Protein AF-A0A924X0A3-F1 (afdb_monomer_lite)

Secondary structure (DSSP, 8-state):
---PPPPPPPPPPPP--------------TTS----HHHHHHHHHHHHHHHHHHHHHHHHHHHHHTT-THHHHHHHHHHHHHHHHHHHHHHHHHHHHHHHHHHHHHHSTT-----HHHHHHHHHHHHHHHHHHHHHHHHHHH-HHHHHHHHHHH--

Sequence (156 aa):
MSLIPVPIPVPPVPASGPTTTVTAAVSFAPNLFNISYTARLLMIVVGVLDLLLGVLLLWAGIAMLRRQRVARVLHLRWAIAKLPVIALGVIAQHIYMNDLFSSMAATTPGSPALPGSISLISAIFGAVFSLAYPVFLLITLTRPSVRASIEGAISR

Structure (mmCIF, N/CA/C/O backbone):
data_AF-A0A924X0A3-F1
#
_entry.id   AF-A0A924X0A3-F1
#
loop_
_atom_site.group_PDB
_atom_site.id
_atom_site.type_symbol
_atom_site.label_atom_id
_atom_site.label_alt_id
_atom_site.label_comp_id
_atom_site.label_asym_id
_atom_site.label_entity_id
_atom_site.label_seq_id
_atom_site.pdbx_PDB_ins_code
_atom_site.Cartn_x
_atom_site.Cartn_y
_atom_site.Cartn_z
_atom_site.occupancy
_atom_site.B_iso_or_equiv
_atom_site.auth_seq_id
_atom_site.auth_comp_id
_atom_site.auth_asym_id
_atom_site.auth_atom_id
_atom_site.pdbx_PDB_model_num
ATOM 1 N N . MET A 1 1 ? -5.074 73.420 -31.086 1.00 51.00 1 MET A N 1
ATOM 2 C CA . MET A 1 1 ? -3.971 72.751 -31.809 1.00 51.00 1 MET A CA 1
ATOM 3 C C . MET A 1 1 ? -4.113 71.257 -31.580 1.00 51.00 1 MET A C 1
ATOM 5 O O . MET A 1 1 ? -3.856 70.803 -30.476 1.00 51.00 1 MET A O 1
ATOM 9 N N . SER A 1 2 ? -4.647 70.536 -32.567 1.00 59.56 2 SER A N 1
ATOM 10 C CA . SER A 1 2 ? -4.872 69.088 -32.490 1.00 59.56 2 SER A CA 1
ATOM 11 C C . SER A 1 2 ? -3.656 68.376 -33.081 1.00 59.56 2 SER A C 1
ATOM 13 O O . SER A 1 2 ? -3.306 68.639 -34.231 1.00 59.56 2 SER A O 1
ATOM 15 N N . LEU A 1 3 ? -2.971 67.550 -32.287 1.00 63.44 3 LEU A N 1
ATOM 16 C CA . LEU A 1 3 ? -1.828 66.757 -32.738 1.00 63.44 3 LEU A CA 1
ATOM 17 C C . LEU A 1 3 ? -2.356 65.552 -33.520 1.00 63.44 3 LEU A C 1
ATOM 19 O O . LEU A 1 3 ? -2.997 64.673 -32.950 1.00 63.44 3 LEU A O 1
ATOM 23 N N . ILE A 1 4 ? -2.106 65.533 -34.828 1.00 66.00 4 ILE A N 1
ATOM 24 C CA . ILE A 1 4 ? -2.408 64.389 -35.690 1.00 66.00 4 ILE A CA 1
ATOM 25 C C . ILE A 1 4 ? -1.375 63.295 -35.367 1.00 66.00 4 ILE A C 1
ATOM 27 O O . ILE A 1 4 ? -0.179 63.545 -35.540 1.00 66.00 4 ILE A O 1
ATOM 31 N N . PRO A 1 5 ? -1.776 62.113 -34.868 1.00 70.31 5 PRO A N 1
ATOM 32 C CA . PRO A 1 5 ? -0.834 61.044 -34.563 1.00 70.31 5 PRO A C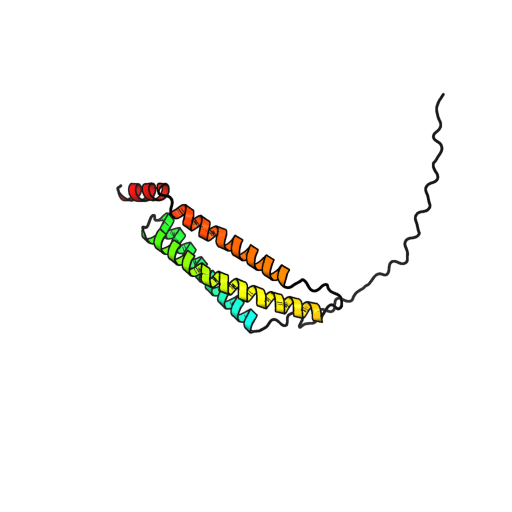A 1
ATOM 33 C C . PRO A 1 5 ? -0.207 60.508 -35.856 1.00 70.31 5 PRO A C 1
ATOM 35 O O . PRO A 1 5 ? -0.905 60.102 -36.785 1.00 70.31 5 PRO A O 1
ATOM 38 N N . VAL A 1 6 ? 1.125 60.526 -35.912 1.00 77.94 6 VAL A N 1
ATOM 39 C CA . VAL A 1 6 ? 1.912 59.976 -37.020 1.00 77.94 6 VAL A CA 1
ATOM 40 C C . VAL A 1 6 ? 1.859 58.441 -36.946 1.00 77.94 6 VAL A C 1
ATOM 42 O O . VAL A 1 6 ? 2.164 57.890 -35.885 1.00 77.94 6 VAL A O 1
ATOM 45 N N . PRO A 1 7 ? 1.486 57.729 -38.025 1.00 74.12 7 PRO A N 1
ATOM 46 C CA . PRO A 1 7 ? 1.477 56.269 -38.043 1.00 74.12 7 PRO A CA 1
ATOM 47 C C . PRO A 1 7 ? 2.898 55.729 -37.869 1.00 74.12 7 PRO A C 1
ATOM 49 O O . PRO A 1 7 ? 3.790 56.046 -38.656 1.00 74.12 7 PRO A O 1
ATOM 52 N N . ILE A 1 8 ? 3.116 54.915 -36.838 1.00 79.75 8 ILE A N 1
ATOM 53 C CA . ILE A 1 8 ? 4.406 54.262 -36.602 1.00 79.75 8 ILE A CA 1
ATOM 54 C C . ILE A 1 8 ? 4.504 53.064 -37.563 1.00 79.75 8 ILE A C 1
ATOM 56 O O . ILE A 1 8 ? 3.580 52.245 -37.586 1.00 79.75 8 ILE A O 1
ATOM 60 N N . PRO A 1 9 ? 5.578 52.931 -38.361 1.00 76.06 9 PRO A N 1
ATOM 61 C CA . PRO A 1 9 ? 5.758 51.783 -39.240 1.00 76.06 9 PRO A CA 1
ATOM 62 C C . PRO A 1 9 ? 5.888 50.502 -38.410 1.00 76.06 9 PRO A C 1
ATOM 64 O O . PRO A 1 9 ? 6.808 50.352 -37.607 1.00 76.06 9 PRO A O 1
ATOM 67 N N . VAL A 1 10 ? 4.942 49.580 -38.595 1.00 84.06 10 VAL A N 1
ATOM 68 C CA . VAL A 1 10 ? 4.975 48.258 -37.964 1.00 84.06 10 VAL A CA 1
ATOM 69 C C . VAL A 1 10 ? 6.023 47.414 -38.700 1.00 84.06 10 VAL A C 1
ATOM 71 O O . VAL A 1 10 ? 5.948 47.316 -39.929 1.00 84.06 10 VAL A O 1
ATOM 74 N N . PRO A 1 11 ? 7.012 46.824 -38.005 1.00 83.06 11 PRO A N 1
ATOM 75 C CA . PRO A 1 11 ? 8.013 45.987 -38.652 1.00 83.06 11 PRO A CA 1
ATOM 76 C C . PRO A 1 11 ? 7.352 44.759 -39.305 1.00 83.06 11 PRO A C 1
ATOM 78 O O . PRO A 1 11 ? 6.383 44.220 -38.761 1.00 83.06 11 PRO A O 1
ATOM 81 N N . PRO A 1 12 ? 7.857 44.302 -40.464 1.00 79.44 12 PRO A N 1
ATOM 82 C CA . PRO A 1 12 ? 7.320 43.133 -41.146 1.00 79.44 12 PRO A CA 1
ATOM 83 C C . PRO A 1 12 ? 7.434 41.899 -40.245 1.00 79.44 12 PRO A C 1
ATOM 85 O O . PRO A 1 12 ? 8.511 41.581 -39.739 1.00 79.44 12 PRO A O 1
ATOM 88 N N . VAL A 1 13 ? 6.311 41.205 -40.042 1.00 82.31 13 VAL A N 1
ATOM 89 C CA . VAL A 1 13 ? 6.272 39.928 -39.319 1.00 82.31 13 VAL A CA 1
ATOM 90 C C . VAL A 1 13 ? 7.140 38.927 -40.094 1.00 82.31 13 VAL A C 1
ATOM 92 O O . VAL A 1 13 ? 6.908 38.752 -41.294 1.00 82.31 13 VAL A O 1
ATOM 95 N N . PRO A 1 14 ? 8.150 38.295 -39.468 1.00 77.50 14 PRO A N 1
ATOM 96 C CA . PRO A 1 14 ? 8.999 37.328 -40.150 1.00 77.50 14 PRO A CA 1
ATOM 97 C C . PRO A 1 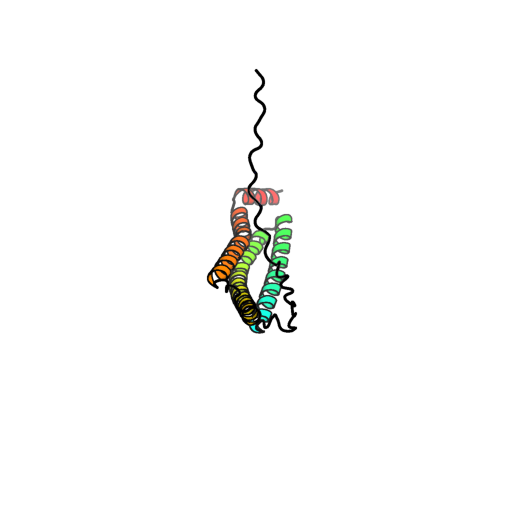14 ? 8.131 36.194 -40.696 1.00 77.50 14 PRO A C 1
ATOM 99 O O . PRO A 1 14 ? 7.313 35.629 -39.969 1.00 77.50 14 PRO A O 1
ATOM 102 N N . ALA A 1 15 ? 8.292 35.895 -41.987 1.00 73.38 15 ALA A N 1
ATOM 103 C CA . ALA A 1 15 ? 7.568 34.828 -42.659 1.00 73.38 15 ALA A CA 1
ATOM 104 C C . ALA A 1 15 ? 7.732 33.526 -41.864 1.00 73.38 15 ALA A C 1
ATOM 106 O O . ALA A 1 15 ? 8.851 33.050 -41.656 1.00 73.38 15 ALA A O 1
ATOM 107 N N . SER A 1 16 ? 6.615 32.978 -41.389 1.00 74.00 16 SER A N 1
ATOM 108 C CA . SER A 1 16 ? 6.557 31.673 -40.744 1.00 74.00 16 SER A CA 1
ATOM 109 C C . SER A 1 16 ? 7.179 30.650 -41.693 1.00 74.00 16 SER A C 1
ATOM 111 O O . SER A 1 16 ? 6.670 30.418 -42.790 1.00 74.00 16 SER A O 1
ATOM 113 N N . GLY A 1 17 ? 8.322 30.087 -41.293 1.00 77.44 17 GLY A N 1
ATOM 114 C CA . GLY A 1 17 ? 9.022 29.060 -42.059 1.00 77.44 17 GLY A CA 1
ATOM 115 C C . GLY A 1 17 ? 8.130 27.844 -42.344 1.00 77.44 17 GLY A C 1
ATOM 116 O O . GLY A 1 17 ? 7.060 27.704 -41.741 1.00 77.44 17 GLY A O 1
ATOM 117 N N . PRO A 1 18 ? 8.550 26.956 -43.263 1.00 69.50 18 PRO A N 1
ATOM 118 C CA . PRO A 1 18 ? 7.769 25.786 -43.641 1.00 69.50 18 PRO A CA 1
ATOM 119 C C . PRO A 1 18 ? 7.378 25.009 -42.386 1.00 69.50 18 PRO A C 1
ATOM 121 O O . PRO A 1 18 ? 8.229 24.528 -41.639 1.00 69.50 18 PRO A O 1
ATOM 124 N N . THR A 1 19 ? 6.072 24.927 -42.138 1.00 70.31 19 THR A N 1
ATOM 125 C CA . THR A 1 19 ? 5.527 24.125 -41.048 1.00 70.31 19 THR A CA 1
ATOM 126 C C . THR A 1 19 ? 5.749 22.672 -41.434 1.00 70.31 19 THR A C 1
ATOM 128 O O . THR A 1 19 ? 4.960 22.092 -42.173 1.00 70.31 19 THR A O 1
ATOM 131 N N . THR A 1 20 ? 6.862 22.084 -40.997 1.00 68.88 20 THR A N 1
ATOM 132 C CA . THR A 1 20 ? 7.071 20.641 -41.083 1.00 68.88 20 THR A CA 1
ATOM 133 C C . THR A 1 20 ? 6.030 19.980 -40.200 1.00 68.88 20 THR A C 1
ATOM 135 O O . THR A 1 20 ? 6.201 19.865 -38.987 1.00 68.88 20 THR A O 1
ATOM 138 N N . THR A 1 21 ? 4.916 19.582 -40.807 1.00 68.06 21 THR A N 1
ATOM 139 C CA . THR A 1 21 ? 3.949 18.683 -40.196 1.00 68.06 21 THR A CA 1
ATOM 140 C C . THR A 1 21 ? 4.662 17.351 -40.007 1.00 68.06 21 THR A C 1
ATOM 142 O O . THR A 1 21 ? 4.760 16.538 -40.923 1.00 68.06 21 THR A O 1
ATOM 145 N N . VAL A 1 22 ? 5.257 17.158 -38.830 1.00 65.31 22 VAL A N 1
ATOM 146 C CA . VAL A 1 22 ? 5.821 15.870 -38.438 1.00 65.31 22 VAL A CA 1
ATOM 147 C C . VAL A 1 22 ? 4.636 14.948 -38.180 1.00 65.31 22 VAL A C 1
ATOM 149 O O . VAL A 1 22 ? 4.137 14.843 -37.063 1.00 65.31 22 VAL A O 1
ATOM 152 N N . THR A 1 23 ? 4.150 14.297 -39.234 1.00 64.50 23 THR A N 1
ATOM 153 C CA . THR A 1 23 ? 3.219 13.174 -39.121 1.00 64.50 23 THR A CA 1
ATOM 154 C C . THR A 1 23 ? 4.025 11.974 -38.634 1.00 64.50 23 THR A C 1
ATOM 156 O O . THR A 1 23 ? 4.365 11.074 -39.398 1.00 64.50 23 THR A O 1
ATOM 159 N N . ALA A 1 24 ? 4.425 11.997 -37.362 1.00 64.19 24 ALA A N 1
ATOM 160 C CA . ALA A 1 24 ? 5.016 10.835 -36.722 1.00 64.19 24 ALA A CA 1
ATOM 161 C C . ALA A 1 24 ? 3.936 9.751 -36.679 1.00 64.19 24 ALA A C 1
ATOM 163 O O . ALA A 1 24 ? 2.940 9.881 -35.968 1.00 64.19 24 ALA A O 1
ATOM 164 N N . ALA A 1 25 ? 4.104 8.701 -37.481 1.00 59.31 25 ALA A N 1
ATOM 165 C CA . ALA A 1 25 ? 3.256 7.526 -37.400 1.00 59.31 25 ALA A CA 1
ATOM 166 C C . ALA A 1 25 ? 3.425 6.920 -36.000 1.00 59.31 25 ALA A C 1
ATOM 168 O O . ALA A 1 25 ? 4.470 6.352 -35.680 1.00 59.31 25 ALA A O 1
ATOM 169 N N . VAL A 1 26 ? 2.408 7.070 -35.148 1.00 59.53 26 VAL A N 1
ATOM 170 C CA . VAL A 1 26 ? 2.363 6.426 -33.832 1.00 59.53 26 VAL A CA 1
ATOM 171 C C . VAL A 1 26 ? 2.106 4.940 -34.068 1.00 59.53 26 VAL A C 1
ATOM 173 O O . VAL A 1 26 ? 0.970 4.475 -34.104 1.00 59.53 26 VAL A O 1
ATOM 176 N N . SER A 1 27 ? 3.178 4.193 -34.317 1.00 63.00 27 SER A N 1
ATOM 177 C CA . SER A 1 27 ? 3.131 2.738 -34.396 1.00 63.00 27 SER A CA 1
ATOM 178 C C . SER A 1 27 ? 2.935 2.183 -32.986 1.00 63.00 27 SER A C 1
ATOM 180 O O . SER A 1 27 ? 3.875 2.139 -32.192 1.00 63.00 27 SER A O 1
ATOM 182 N N . PHE A 1 28 ? 1.718 1.740 -32.671 1.00 58.12 28 PHE A N 1
ATOM 183 C CA . PHE A 1 28 ? 1.441 0.972 -31.460 1.00 58.12 28 PHE A CA 1
ATOM 184 C C . PHE A 1 28 ? 2.072 -0.414 -31.597 1.00 58.12 28 PHE A C 1
ATOM 186 O O . PHE A 1 28 ? 1.467 -1.339 -32.136 1.00 58.12 28 PHE A O 1
ATOM 193 N N . ALA A 1 29 ? 3.314 -0.565 -31.135 1.00 60.56 29 ALA A N 1
ATOM 194 C CA . ALA A 1 29 ? 3.918 -1.883 -31.037 1.00 60.56 29 ALA A CA 1
ATOM 195 C C . ALA A 1 29 ? 3.099 -2.724 -30.032 1.00 60.56 29 ALA A C 1
ATOM 197 O O . ALA A 1 29 ? 2.910 -2.295 -28.891 1.00 60.56 29 ALA A O 1
ATOM 198 N N . PRO A 1 30 ? 2.621 -3.926 -30.399 1.00 64.00 30 PRO A N 1
ATOM 199 C CA . PRO A 1 30 ? 1.749 -4.733 -29.538 1.00 64.00 30 PRO A CA 1
ATOM 200 C C . PRO A 1 30 ? 2.419 -5.202 -28.229 1.00 64.00 30 PRO A C 1
ATOM 202 O O . PRO A 1 30 ? 1.732 -5.675 -27.330 1.00 64.00 30 PRO A O 1
ATOM 205 N N . ASN A 1 31 ? 3.739 -5.011 -28.084 1.00 64.44 31 ASN A N 1
ATOM 206 C CA . ASN A 1 31 ? 4.542 -5.404 -26.920 1.00 64.44 31 ASN A CA 1
ATOM 207 C C . ASN A 1 31 ? 5.113 -4.208 -26.127 1.00 64.44 31 ASN A C 1
ATOM 209 O O . ASN A 1 31 ? 6.175 -4.328 -25.520 1.00 64.44 31 ASN A O 1
ATOM 213 N N . LEU A 1 32 ? 4.433 -3.053 -26.114 1.00 61.00 32 LEU A N 1
ATOM 214 C CA . LEU A 1 32 ? 4.889 -1.836 -25.408 1.00 61.00 32 LEU A CA 1
ATOM 215 C C . LEU A 1 32 ? 5.129 -2.021 -23.893 1.00 61.00 32 LEU A C 1
ATOM 217 O O . LEU A 1 32 ? 5.832 -1.222 -23.274 1.00 61.00 32 LEU A O 1
ATOM 221 N N . PHE A 1 33 ? 4.597 -3.091 -23.297 1.00 67.25 33 PHE A N 1
ATOM 222 C CA . PHE A 1 33 ? 4.688 -3.360 -21.863 1.00 67.25 33 PHE A CA 1
ATOM 223 C C . PHE A 1 33 ? 5.274 -4.744 -21.587 1.00 67.25 33 PHE A C 1
ATOM 225 O O . PHE A 1 33 ? 4.582 -5.664 -21.132 1.00 67.25 33 PHE A O 1
ATOM 232 N N . ASN A 1 34 ? 6.578 -4.887 -21.829 1.00 79.44 34 ASN A N 1
ATOM 233 C CA . ASN A 1 34 ? 7.340 -6.016 -21.303 1.00 79.44 34 ASN A CA 1
ATOM 234 C C . ASN A 1 34 ? 7.581 -5.823 -19.796 1.00 79.44 34 ASN A C 1
ATOM 236 O O . ASN A 1 34 ? 8.674 -5.495 -19.350 1.00 79.44 34 ASN A O 1
ATOM 240 N N . ILE A 1 35 ? 6.504 -5.954 -19.026 1.00 85.31 35 ILE A N 1
ATOM 241 C CA . ILE A 1 35 ? 6.533 -5.918 -17.565 1.00 85.31 35 ILE A CA 1
ATOM 242 C C . ILE A 1 35 ? 6.914 -7.312 -17.082 1.00 85.31 35 ILE A C 1
ATOM 244 O O . ILE A 1 35 ? 6.250 -8.288 -17.453 1.00 85.31 35 ILE A O 1
ATOM 248 N N . SER A 1 36 ? 7.920 -7.394 -16.215 1.00 90.69 36 SER A N 1
ATOM 249 C CA . SER A 1 36 ? 8.361 -8.640 -15.603 1.00 90.69 36 SER A CA 1
ATOM 250 C C . SER A 1 36 ? 7.192 -9.392 -14.962 1.00 90.69 36 SER A C 1
ATOM 252 O O . SER A 1 36 ? 6.358 -8.814 -14.254 1.00 90.69 36 SER A O 1
ATOM 254 N N . TYR A 1 37 ? 7.148 -10.713 -15.155 1.00 92.62 37 TYR A N 1
ATOM 255 C CA . TYR A 1 37 ? 6.190 -11.584 -14.466 1.00 92.62 37 TYR A CA 1
ATOM 256 C C . TYR A 1 37 ? 6.253 -11.400 -12.945 1.00 92.62 37 TYR A C 1
ATOM 258 O O . TYR A 1 37 ? 5.220 -11.416 -12.276 1.00 92.62 37 TYR A O 1
ATOM 266 N N . THR A 1 38 ? 7.448 -11.146 -12.409 1.00 91.56 38 THR A N 1
ATOM 267 C CA . THR A 1 38 ? 7.671 -10.898 -10.984 1.00 91.56 38 THR A CA 1
ATOM 268 C C . THR A 1 38 ? 6.949 -9.636 -10.515 1.00 91.56 38 THR A C 1
ATOM 270 O O . THR A 1 38 ? 6.273 -9.677 -9.489 1.00 91.56 38 THR A O 1
ATOM 273 N N . ALA A 1 39 ? 7.026 -8.537 -11.275 1.00 91.50 39 ALA A N 1
ATOM 274 C CA . ALA A 1 39 ? 6.346 -7.284 -10.940 1.00 91.50 39 ALA A CA 1
ATOM 275 C C . ALA A 1 39 ? 4.820 -7.455 -10.948 1.00 91.50 39 ALA A C 1
ATOM 277 O O . ALA A 1 39 ? 4.137 -7.000 -10.031 1.00 91.50 39 ALA A O 1
ATOM 278 N N . ARG A 1 40 ? 4.288 -8.178 -11.944 1.00 93.00 40 ARG A N 1
ATOM 279 C CA . ARG A 1 40 ? 2.850 -8.481 -12.039 1.00 93.00 40 ARG A CA 1
ATOM 280 C C . ARG A 1 40 ? 2.362 -9.294 -10.842 1.00 93.00 40 ARG A C 1
ATOM 282 O O . ARG A 1 40 ? 1.355 -8.937 -10.237 1.00 93.00 40 ARG A O 1
ATOM 289 N N . LEU A 1 41 ? 3.082 -10.357 -10.480 1.00 95.94 41 LEU A N 1
ATOM 290 C CA . LEU A 1 41 ? 2.726 -11.188 -9.330 1.00 95.94 41 LEU A CA 1
ATOM 291 C C . LEU A 1 41 ? 2.797 -10.399 -8.021 1.00 95.94 41 LEU A C 1
ATOM 293 O O . LEU A 1 41 ? 1.863 -10.481 -7.226 1.00 95.94 41 LEU A O 1
ATOM 297 N N . LEU A 1 42 ? 3.846 -9.594 -7.819 1.00 94.56 42 LEU A N 1
ATOM 298 C CA . LEU A 1 42 ? 3.958 -8.745 -6.631 1.00 94.56 42 LEU A CA 1
ATOM 299 C C . LEU A 1 42 ? 2.778 -7.774 -6.526 1.00 94.56 42 LEU A C 1
ATOM 301 O O . LEU A 1 42 ? 2.168 -7.685 -5.466 1.00 94.56 42 LEU A O 1
ATOM 305 N N . MET A 1 43 ? 2.4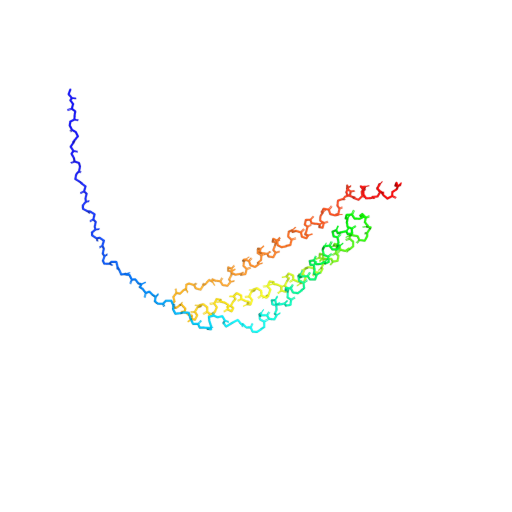12 -7.100 -7.619 1.00 93.94 43 MET A N 1
ATOM 306 C CA . MET A 1 43 ? 1.268 -6.181 -7.645 1.00 93.94 43 MET A CA 1
ATOM 307 C C . MET A 1 43 ? -0.054 -6.874 -7.303 1.00 93.94 43 MET A C 1
ATOM 309 O O . MET A 1 43 ? -0.844 -6.336 -6.530 1.00 93.94 43 MET A O 1
ATOM 313 N N . ILE A 1 44 ? -0.288 -8.081 -7.830 1.00 96.19 44 ILE A N 1
ATOM 314 C CA . ILE A 1 44 ? -1.489 -8.867 -7.512 1.00 96.19 44 ILE A CA 1
ATOM 315 C C . ILE A 1 44 ? -1.506 -9.238 -6.027 1.00 96.19 44 ILE A C 1
ATOM 317 O O . ILE A 1 44 ? -2.525 -9.056 -5.363 1.00 96.19 44 ILE A O 1
ATOM 321 N N . VAL A 1 45 ? -0.382 -9.716 -5.486 1.00 97.19 45 VAL A N 1
ATOM 322 C CA . VAL A 1 45 ? -0.269 -10.080 -4.066 1.00 97.19 45 VAL A CA 1
ATOM 323 C C . VAL A 1 45 ? -0.514 -8.865 -3.170 1.00 97.19 45 VAL A C 1
ATOM 325 O O . VAL A 1 45 ? -1.297 -8.963 -2.227 1.00 97.19 45 VAL A O 1
ATOM 328 N N . VAL A 1 46 ? 0.085 -7.710 -3.484 1.00 95.81 46 VAL A N 1
ATOM 329 C CA . VAL A 1 46 ? -0.166 -6.446 -2.769 1.00 95.81 46 VAL A CA 1
ATOM 330 C C . VAL A 1 46 ? -1.642 -6.076 -2.839 1.00 95.81 46 VAL A C 1
ATOM 332 O O . VAL A 1 46 ? -2.230 -5.774 -1.807 1.00 95.81 46 VAL A O 1
ATOM 335 N N . GLY A 1 47 ? -2.259 -6.150 -4.021 1.00 95.75 47 GLY A N 1
ATOM 336 C CA . GLY A 1 47 ? -3.672 -5.825 -4.210 1.00 95.75 47 GLY A CA 1
ATOM 337 C C . GLY A 1 47 ? -4.608 -6.724 -3.398 1.00 95.75 47 GLY A C 1
ATOM 338 O O . GLY A 1 47 ? -5.542 -6.232 -2.769 1.00 95.75 47 GLY A O 1
ATOM 339 N N . VAL A 1 48 ? -4.336 -8.032 -3.348 1.00 97.75 48 VAL A N 1
ATOM 340 C CA . VAL A 1 48 ? -5.109 -8.982 -2.531 1.00 97.75 48 VAL A CA 1
ATOM 341 C C . VAL A 1 48 ? -4.920 -8.704 -1.041 1.00 97.75 48 VAL A C 1
ATOM 343 O O . VAL A 1 48 ? -5.900 -8.687 -0.297 1.00 97.75 48 VAL A O 1
ATOM 346 N N . LEU A 1 49 ? -3.688 -8.448 -0.592 1.00 96.62 49 LEU A N 1
ATOM 347 C CA . LEU A 1 49 ? -3.417 -8.082 0.800 1.00 96.62 49 LEU A CA 1
ATOM 348 C C . LEU A 1 49 ? -4.130 -6.781 1.176 1.00 96.62 49 LEU A C 1
ATOM 350 O O . LEU A 1 49 ? -4.785 -6.726 2.214 1.00 96.62 49 LEU A O 1
ATOM 354 N N . ASP A 1 50 ? -4.077 -5.763 0.321 1.00 94.25 50 ASP A N 1
ATOM 355 C CA . ASP A 1 50 ? -4.767 -4.494 0.542 1.00 94.25 50 ASP A CA 1
ATOM 356 C C . ASP A 1 50 ? -6.285 -4.651 0.581 1.00 94.25 50 ASP A C 1
ATOM 358 O O . ASP A 1 50 ? -6.937 -4.028 1.421 1.00 94.25 50 ASP A O 1
ATOM 362 N N . LEU A 1 51 ? -6.848 -5.531 -0.248 1.00 95.81 51 LEU A N 1
ATOM 363 C CA . LEU A 1 51 ? -8.265 -5.870 -0.203 1.00 95.81 51 LEU A CA 1
ATOM 364 C C . LEU A 1 51 ? -8.639 -6.534 1.130 1.00 95.81 51 LEU A C 1
ATOM 366 O O . LEU A 1 51 ? -9.595 -6.112 1.781 1.00 95.81 51 LEU A O 1
ATOM 370 N N . LEU A 1 52 ? -7.866 -7.529 1.575 1.00 96.50 52 LEU A N 1
ATOM 371 C CA . LEU A 1 52 ? -8.078 -8.202 2.863 1.00 96.50 52 LEU A CA 1
ATOM 372 C C . LEU A 1 52 ? -7.966 -7.221 4.038 1.00 96.50 52 LEU A C 1
ATOM 374 O O . LEU A 1 52 ? -8.791 -7.242 4.955 1.00 96.50 52 LEU A O 1
ATOM 378 N N . LEU A 1 53 ? -6.982 -6.319 3.998 1.00 92.50 53 LEU A N 1
ATOM 379 C CA . LEU A 1 53 ? -6.832 -5.260 4.992 1.00 92.50 53 LEU A CA 1
ATOM 380 C C . LEU A 1 53 ? -7.993 -4.262 4.936 1.00 92.50 53 LEU A C 1
ATOM 382 O O . LEU A 1 53 ? -8.420 -3.785 5.986 1.00 92.50 53 LEU A O 1
ATOM 386 N N . GLY A 1 54 ? -8.524 -3.955 3.753 1.00 89.94 54 GLY A N 1
ATOM 387 C CA . GLY A 1 54 ? -9.712 -3.119 3.583 1.00 89.94 54 GLY A CA 1
ATOM 388 C C . GLY A 1 54 ? -10.950 -3.734 4.237 1.00 89.94 54 GLY A C 1
ATOM 389 O O . GLY A 1 54 ? -11.659 -3.052 4.978 1.00 89.94 54 GLY A O 1
ATOM 390 N N . VAL A 1 55 ? -11.164 -5.041 4.057 1.00 95.00 55 VAL A N 1
ATOM 391 C CA . VAL A 1 55 ? -12.243 -5.784 4.732 1.00 95.00 55 VAL A CA 1
ATOM 392 C C . VAL A 1 55 ? -12.065 -5.743 6.251 1.00 95.00 55 VAL A C 1
ATOM 394 O O . VAL A 1 55 ? -13.021 -5.484 6.984 1.00 95.00 55 VAL A O 1
ATOM 397 N N . LEU A 1 56 ? -10.837 -5.941 6.739 1.00 91.56 56 LEU A N 1
ATOM 398 C CA . LEU A 1 56 ? -10.545 -5.894 8.171 1.00 91.56 56 LEU A CA 1
ATOM 399 C C . LEU A 1 56 ? -10.790 -4.496 8.761 1.00 91.56 56 LEU A C 1
ATOM 401 O O . LEU A 1 56 ? -11.343 -4.389 9.857 1.00 91.56 56 LEU A O 1
ATOM 405 N N . LEU A 1 57 ? -10.443 -3.433 8.030 1.00 90.00 57 LEU A N 1
ATOM 406 C CA . LEU A 1 57 ? -10.728 -2.050 8.422 1.00 90.00 57 LEU A CA 1
ATOM 407 C C . LEU A 1 57 ? -12.234 -1.778 8.479 1.00 90.00 57 LEU A C 1
ATOM 409 O O . LEU A 1 57 ? -12.711 -1.167 9.434 1.00 90.00 57 LEU A O 1
ATOM 413 N N . LEU A 1 58 ? -12.995 -2.269 7.499 1.00 90.81 58 LEU A N 1
ATOM 414 C CA . LEU A 1 58 ? -14.451 -2.140 7.480 1.00 90.81 58 LEU A CA 1
ATOM 415 C C . LEU A 1 58 ? -15.076 -2.820 8.705 1.00 90.81 58 LEU A C 1
ATOM 417 O O . LEU A 1 58 ? -15.930 -2.246 9.383 1.00 90.81 58 LEU A O 1
ATOM 421 N N . TRP A 1 59 ? -14.592 -4.015 9.047 1.00 93.56 59 TRP A N 1
ATOM 422 C CA . TRP A 1 59 ? -15.052 -4.746 10.225 1.00 93.56 59 TRP A CA 1
ATOM 423 C C . TRP A 1 59 ? -14.686 -4.033 11.530 1.00 93.56 59 TRP A C 1
ATOM 425 O O . TRP A 1 59 ? -15.504 -3.947 12.450 1.00 93.56 59 TRP A O 1
ATOM 435 N N . ALA A 1 60 ? -13.491 -3.445 11.588 1.00 88.69 60 ALA A N 1
ATOM 436 C CA . ALA A 1 60 ? -13.054 -2.621 12.705 1.00 88.69 60 ALA A CA 1
ATOM 437 C C . ALA A 1 60 ? -13.922 -1.355 12.857 1.00 88.69 60 ALA A C 1
ATOM 439 O O . ALA A 1 60 ? -14.301 -1.007 13.978 1.00 88.69 60 ALA A O 1
ATOM 440 N N . GLY A 1 61 ? -14.301 -0.712 11.748 1.00 85.94 61 GLY A N 1
ATOM 441 C CA . GLY A 1 61 ? -15.223 0.426 11.721 1.00 85.94 61 GLY A CA 1
ATOM 442 C C . GLY A 1 61 ? -16.614 0.068 12.250 1.00 85.94 61 GLY A C 1
ATOM 443 O O . GLY A 1 61 ? -17.151 0.765 13.111 1.00 85.94 61 GLY A O 1
ATOM 444 N N . ILE A 1 62 ? -17.167 -1.075 11.831 1.00 91.12 62 ILE A N 1
ATOM 445 C CA . ILE A 1 62 ? -18.450 -1.581 12.348 1.00 91.12 62 ILE A CA 1
ATOM 446 C C . ILE A 1 62 ? -18.353 -1.873 13.853 1.00 91.12 62 ILE A C 1
ATOM 448 O O . ILE A 1 62 ? -19.225 -1.465 14.622 1.00 91.12 62 ILE A O 1
ATOM 452 N N . ALA A 1 63 ? -17.290 -2.544 14.305 1.00 90.12 63 ALA A N 1
ATOM 453 C CA . ALA A 1 63 ? -17.079 -2.824 15.726 1.00 90.12 63 ALA A CA 1
ATOM 454 C C . ALA A 1 63 ? -16.973 -1.533 16.559 1.00 90.12 63 ALA A C 1
ATOM 456 O O . ALA A 1 63 ? -17.449 -1.487 17.698 1.00 90.12 63 ALA A O 1
ATOM 457 N N . MET A 1 64 ? -16.389 -0.478 15.981 1.00 85.56 64 MET A N 1
ATOM 458 C CA . MET A 1 64 ? -16.280 0.837 16.607 1.00 85.56 64 MET A CA 1
ATOM 459 C C . MET A 1 64 ? -17.642 1.526 16.745 1.00 85.56 64 MET A C 1
ATOM 461 O O . MET A 1 64 ? -17.950 2.027 17.826 1.00 85.56 64 MET A O 1
ATOM 465 N N . LEU A 1 65 ? -18.497 1.474 15.716 1.00 87.50 65 LEU A N 1
ATOM 466 C CA . LEU A 1 65 ? -19.880 1.971 15.796 1.00 87.50 65 LEU A CA 1
ATOM 467 C C . LEU A 1 65 ? -20.701 1.214 16.847 1.00 87.50 65 LEU A C 1
ATOM 469 O O . LEU A 1 65 ? -21.495 1.813 17.569 1.00 87.50 65 LEU A O 1
ATOM 473 N N . ARG A 1 66 ? -20.452 -0.091 17.001 1.00 90.56 66 ARG A N 1
ATOM 474 C CA . ARG A 1 66 ? -21.070 -0.932 18.041 1.00 90.56 66 ARG A CA 1
ATOM 475 C C . ARG A 1 66 ? -20.453 -0.743 19.434 1.00 90.56 66 ARG A C 1
ATOM 477 O O . ARG A 1 66 ? -20.817 -1.478 20.348 1.00 90.56 66 ARG A O 1
ATOM 484 N N . ARG A 1 67 ? -19.519 0.205 19.605 1.00 84.69 67 ARG A N 1
ATOM 485 C CA . ARG A 1 67 ? -18.823 0.522 20.870 1.00 84.69 67 ARG A CA 1
ATOM 486 C C . ARG A 1 67 ? -18.181 -0.697 21.546 1.00 84.69 67 ARG A C 1
ATOM 488 O O . ARG A 1 67 ? -18.067 -0.761 22.768 1.00 84.69 67 ARG A O 1
ATOM 495 N N . GLN A 1 68 ? -17.738 -1.679 20.762 1.00 88.38 68 GLN A N 1
ATOM 496 C CA . GLN A 1 68 ? -17.128 -2.889 21.307 1.00 88.38 68 GLN A CA 1
ATOM 497 C C . GLN A 1 68 ? -15.679 -2.623 21.728 1.00 88.38 68 GLN A C 1
ATOM 499 O O . GLN A 1 68 ? -14.905 -2.024 20.982 1.00 88.38 68 GLN A O 1
ATOM 504 N N . ARG A 1 69 ? -15.260 -3.156 22.886 1.00 82.69 69 ARG A N 1
ATOM 505 C CA . ARG A 1 69 ? -13.861 -3.063 23.363 1.00 82.69 69 ARG A CA 1
ATOM 506 C C . ARG A 1 69 ? -12.855 -3.647 22.365 1.00 82.69 69 ARG A C 1
ATOM 508 O O . ARG A 1 69 ? -11.710 -3.205 22.297 1.00 82.69 69 ARG A O 1
ATOM 515 N N . VAL A 1 70 ? -13.301 -4.611 21.559 1.00 87.62 70 VAL A N 1
ATOM 516 C CA . VAL A 1 70 ? -12.480 -5.292 20.552 1.00 87.62 70 VAL A CA 1
ATOM 517 C C . VAL A 1 70 ? -12.093 -4.361 19.392 1.00 87.62 70 VAL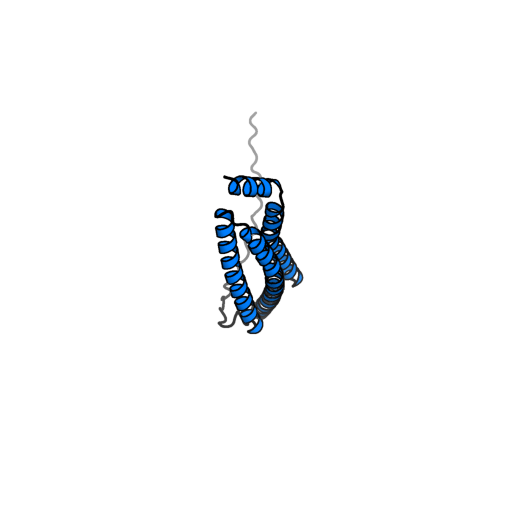 A C 1
ATOM 519 O O . VAL A 1 70 ? -11.043 -4.558 18.783 1.00 87.62 70 VAL A O 1
ATOM 522 N N . ALA A 1 71 ? -12.862 -3.295 19.130 1.00 84.56 71 ALA A N 1
ATOM 523 C CA . ALA A 1 71 ? -12.618 -2.376 18.015 1.00 84.56 71 ALA A CA 1
ATOM 524 C C . ALA A 1 71 ? -11.210 -1.758 18.044 1.00 84.56 71 ALA A C 1
ATOM 526 O O . ALA A 1 71 ? -10.573 -1.606 17.002 1.00 84.56 71 ALA A O 1
ATOM 527 N N . ARG A 1 72 ? -10.690 -1.463 19.243 1.00 83.19 72 ARG A N 1
ATOM 528 C CA . ARG A 1 72 ? -9.344 -0.903 19.420 1.00 83.19 72 ARG A CA 1
ATOM 529 C C . ARG A 1 72 ? -8.252 -1.905 19.051 1.00 83.19 72 ARG A C 1
ATOM 531 O O . ARG A 1 72 ? -7.279 -1.542 18.396 1.00 83.19 72 ARG A O 1
ATOM 538 N N . VAL A 1 73 ? -8.422 -3.163 19.455 1.00 89.50 73 VAL A N 1
ATOM 539 C CA . VAL A 1 73 ? -7.456 -4.231 19.160 1.00 89.50 73 VAL A CA 1
ATOM 540 C C . VAL A 1 73 ? -7.440 -4.531 17.661 1.00 89.50 73 VAL A C 1
ATOM 542 O O . VAL A 1 73 ? -6.362 -4.721 17.102 1.00 89.50 73 VAL A O 1
ATOM 545 N N . LEU A 1 74 ? -8.603 -4.515 16.994 1.00 90.19 74 LEU A N 1
ATOM 546 C CA . LEU A 1 74 ? -8.679 -4.711 15.542 1.00 90.19 74 LEU A CA 1
ATOM 547 C C . LEU A 1 74 ? -7.949 -3.603 14.776 1.00 90.19 74 LEU A C 1
ATOM 549 O O . LEU A 1 74 ? -7.150 -3.920 13.902 1.00 90.19 74 LEU A O 1
ATOM 553 N N . HIS A 1 75 ? -8.152 -2.330 15.131 1.00 88.62 75 HIS A N 1
ATOM 554 C CA . HIS A 1 75 ? -7.447 -1.220 14.478 1.00 88.62 75 HIS A CA 1
ATOM 555 C C . HIS A 1 75 ? -5.932 -1.275 14.693 1.00 88.62 75 HIS A C 1
ATOM 557 O O . HIS A 1 75 ? -5.172 -1.006 13.767 1.00 88.62 75 HIS A O 1
ATOM 563 N N . LEU A 1 76 ? -5.476 -1.663 15.889 1.00 88.06 76 LEU A N 1
ATOM 564 C CA . LEU A 1 76 ? -4.046 -1.807 16.163 1.00 88.06 76 LEU A CA 1
ATOM 565 C C . LEU A 1 76 ? -3.429 -2.944 15.335 1.00 88.06 76 LEU A C 1
ATOM 567 O O . LEU A 1 76 ? -2.383 -2.761 14.717 1.00 88.06 76 LEU A O 1
ATOM 571 N N . ARG A 1 77 ? -4.099 -4.104 15.276 1.00 92.19 77 ARG A N 1
ATOM 572 C CA . ARG A 1 77 ? -3.673 -5.234 14.434 1.00 92.19 77 ARG A CA 1
ATOM 573 C C . ARG A 1 77 ? -3.649 -4.854 12.958 1.00 92.19 77 ARG A C 1
ATOM 575 O O . ARG A 1 77 ? -2.691 -5.193 12.273 1.00 92.19 77 ARG A O 1
ATOM 582 N N . TRP A 1 78 ? -4.659 -4.122 12.492 1.00 91.81 78 TRP A N 1
ATOM 583 C CA . TRP A 1 78 ? -4.710 -3.596 11.132 1.00 91.81 78 TRP A CA 1
ATOM 584 C C . TRP A 1 78 ? -3.522 -2.681 10.823 1.00 91.81 78 TRP A C 1
ATOM 586 O O . TRP A 1 78 ? -2.842 -2.879 9.822 1.00 91.81 78 TRP A O 1
ATOM 596 N N . ALA A 1 79 ? -3.237 -1.715 11.702 1.00 88.94 79 ALA A N 1
ATOM 597 C CA . ALA A 1 79 ? -2.146 -0.764 11.513 1.00 88.94 79 ALA A CA 1
ATOM 598 C C . ALA A 1 79 ? -0.782 -1.469 11.447 1.00 88.94 79 ALA A C 1
ATOM 600 O O . ALA A 1 79 ? 0.023 -1.169 10.567 1.00 88.94 79 ALA A O 1
ATOM 601 N N . ILE A 1 80 ? -0.548 -2.452 12.326 1.00 91.56 80 ILE A N 1
ATOM 602 C CA . ILE A 1 80 ? 0.677 -3.266 12.314 1.00 91.56 80 ILE A CA 1
ATOM 603 C C . ILE A 1 80 ? 0.760 -4.096 11.029 1.00 91.56 80 ILE A C 1
ATOM 605 O O . ILE A 1 80 ? 1.815 -4.137 10.403 1.00 91.56 80 ILE A O 1
ATOM 609 N N . ALA A 1 81 ? -0.342 -4.721 10.604 1.00 93.00 81 ALA A N 1
ATOM 610 C CA . ALA A 1 81 ? -0.385 -5.517 9.380 1.00 93.00 81 ALA A CA 1
ATOM 611 C C . ALA A 1 81 ? -0.195 -4.673 8.108 1.00 93.00 81 ALA A C 1
ATOM 613 O O . ALA A 1 81 ? 0.321 -5.178 7.116 1.00 93.00 81 ALA A O 1
ATOM 614 N N . LYS A 1 82 ? -0.572 -3.389 8.119 1.00 90.56 82 LYS A N 1
ATOM 615 C CA . LYS A 1 82 ? -0.437 -2.497 6.959 1.00 90.56 82 LYS A CA 1
ATOM 616 C C . LYS A 1 82 ? 1.018 -2.115 6.672 1.00 90.56 82 LYS A C 1
ATOM 618 O O . LYS A 1 82 ? 1.371 -1.960 5.507 1.00 90.56 82 LYS A O 1
ATOM 623 N N . LEU A 1 83 ? 1.875 -2.015 7.693 1.00 92.69 83 LEU A N 1
ATOM 624 C CA . LEU A 1 83 ? 3.296 -1.673 7.528 1.00 92.69 83 LEU A CA 1
ATOM 625 C C . LEU A 1 83 ? 4.060 -2.595 6.554 1.00 92.69 83 LEU A C 1
ATOM 627 O O . LEU A 1 83 ? 4.645 -2.070 5.603 1.00 92.69 83 LEU A O 1
ATOM 631 N N . PRO A 1 84 ? 4.057 -3.935 6.713 1.00 94.25 84 PRO A N 1
ATOM 632 C CA . PRO A 1 84 ? 4.744 -4.820 5.775 1.00 94.25 84 PRO A CA 1
ATOM 633 C C . PRO A 1 84 ? 4.120 -4.784 4.375 1.00 94.25 84 PRO A C 1
ATOM 635 O O . PRO A 1 84 ? 4.848 -4.873 3.390 1.00 94.25 84 PRO A O 1
ATOM 638 N N . VAL A 1 85 ? 2.798 -4.596 4.265 1.00 95.00 85 VAL A N 1
ATOM 639 C CA . VAL A 1 85 ? 2.117 -4.493 2.963 1.00 95.00 85 VAL A CA 1
ATOM 640 C C . VAL A 1 85 ? 2.555 -3.237 2.211 1.00 95.00 85 VAL A C 1
ATOM 642 O O . VAL A 1 85 ? 2.839 -3.312 1.021 1.00 95.00 85 VAL A O 1
ATOM 645 N N . ILE A 1 86 ? 2.695 -2.100 2.901 1.00 92.50 86 ILE A N 1
ATOM 646 C CA . ILE A 1 86 ? 3.212 -0.861 2.302 1.00 92.50 86 ILE A CA 1
ATOM 647 C C . ILE A 1 86 ? 4.663 -1.040 1.854 1.00 92.50 86 ILE A C 1
ATOM 649 O O . ILE A 1 86 ? 4.997 -0.656 0.737 1.00 92.50 86 ILE A O 1
ATOM 653 N N . ALA A 1 87 ? 5.517 -1.651 2.681 1.00 92.75 87 ALA A N 1
ATOM 654 C CA . ALA A 1 87 ? 6.905 -1.918 2.304 1.00 92.75 87 ALA A CA 1
ATOM 655 C C . ALA A 1 87 ? 6.988 -2.776 1.028 1.00 92.75 87 ALA A C 1
ATOM 657 O O . ALA A 1 87 ? 7.730 -2.451 0.101 1.00 92.75 87 ALA A O 1
ATOM 658 N N . LEU A 1 88 ? 6.169 -3.828 0.948 1.00 94.25 88 LEU A N 1
ATOM 659 C CA . LEU A 1 88 ? 6.084 -4.701 -0.221 1.00 94.25 88 LEU A CA 1
ATOM 660 C C . LEU A 1 88 ? 5.516 -3.960 -1.446 1.00 94.25 88 LEU A C 1
ATOM 662 O O . LEU A 1 88 ? 6.030 -4.120 -2.551 1.00 94.25 88 LEU A O 1
ATOM 666 N N . GLY A 1 89 ? 4.526 -3.088 -1.246 1.00 92.69 89 GLY A N 1
ATOM 667 C CA . GLY A 1 89 ? 3.957 -2.221 -2.280 1.00 92.69 89 GLY A CA 1
ATOM 668 C C . GLY A 1 89 ? 4.962 -1.228 -2.866 1.00 92.69 89 GLY A C 1
ATOM 669 O O . GLY A 1 89 ? 5.010 -1.059 -4.081 1.00 92.69 89 GLY A O 1
ATOM 670 N N . VAL A 1 90 ? 5.820 -0.623 -2.037 1.00 91.25 90 VAL A N 1
ATOM 671 C CA . VAL A 1 90 ? 6.891 0.276 -2.506 1.00 91.25 90 VAL A CA 1
ATOM 672 C C . VAL A 1 90 ? 7.886 -0.477 -3.390 1.00 91.25 90 VAL A C 1
ATOM 674 O O . VAL A 1 90 ? 8.267 0.027 -4.446 1.00 91.25 90 VAL A O 1
ATOM 677 N N . ILE A 1 91 ? 8.268 -1.698 -3.002 1.00 91.88 91 ILE A N 1
ATOM 678 C CA . ILE A 1 91 ? 9.164 -2.546 -3.801 1.00 91.88 91 ILE A CA 1
ATOM 679 C C . ILE A 1 91 ? 8.497 -2.931 -5.128 1.00 91.88 91 ILE A C 1
ATOM 681 O O . ILE A 1 91 ? 9.106 -2.763 -6.184 1.00 91.88 91 ILE A O 1
ATOM 685 N N . ALA A 1 92 ? 7.238 -3.385 -5.094 1.00 93.06 92 ALA A N 1
ATOM 686 C CA . ALA A 1 92 ? 6.469 -3.726 -6.293 1.00 93.06 92 ALA A CA 1
ATOM 687 C C . ALA A 1 92 ? 6.385 -2.548 -7.271 1.00 93.06 92 ALA A C 1
ATOM 689 O O . ALA A 1 92 ? 6.661 -2.702 -8.460 1.00 93.06 92 ALA A O 1
ATOM 690 N N . GLN A 1 93 ? 6.052 -1.364 -6.752 1.00 90.94 93 GLN A N 1
ATOM 691 C CA . GLN A 1 93 ? 5.940 -0.133 -7.524 1.00 90.94 93 GLN A CA 1
ATOM 692 C C . GLN A 1 93 ? 7.276 0.276 -8.141 1.00 90.94 93 GLN A C 1
ATOM 694 O O . GLN A 1 93 ? 7.309 0.687 -9.298 1.00 90.94 93 GLN A O 1
ATOM 699 N N . HIS A 1 94 ? 8.376 0.153 -7.397 1.00 89.50 94 HIS A N 1
ATOM 700 C CA . HIS A 1 94 ? 9.700 0.486 -7.910 1.00 89.50 94 HIS A CA 1
ATOM 701 C C . HIS A 1 94 ? 10.106 -0.420 -9.079 1.00 89.50 94 HIS A C 1
ATOM 703 O O . HIS A 1 94 ? 10.531 0.080 -10.118 1.00 89.50 94 HIS A O 1
ATOM 709 N N . ILE A 1 95 ? 9.925 -1.738 -8.938 1.00 91.38 95 ILE A N 1
ATOM 710 C CA . ILE A 1 95 ? 10.226 -2.700 -10.009 1.00 91.38 95 ILE A CA 1
ATOM 711 C C . ILE A 1 95 ? 9.337 -2.423 -11.226 1.00 91.38 95 ILE A C 1
ATOM 713 O O . ILE A 1 95 ? 9.839 -2.306 -12.339 1.00 91.38 95 ILE A O 1
ATOM 717 N N . TYR A 1 96 ? 8.031 -2.245 -11.010 1.00 91.19 96 TYR A N 1
ATOM 718 C CA . TYR A 1 96 ? 7.078 -1.951 -12.079 1.00 91.19 96 TYR A CA 1
ATOM 719 C C . TYR A 1 96 ? 7.442 -0.683 -12.861 1.00 91.19 96 TYR A C 1
ATOM 721 O O . TYR A 1 96 ? 7.410 -0.682 -14.090 1.00 91.19 96 TYR A O 1
ATOM 729 N N . MET A 1 97 ? 7.810 0.394 -12.162 1.00 88.94 97 MET A N 1
ATOM 730 C CA . MET A 1 97 ? 8.198 1.645 -12.811 1.00 88.94 97 MET A CA 1
ATOM 731 C C . MET A 1 97 ? 9.508 1.507 -13.583 1.00 88.94 97 MET A C 1
ATOM 733 O O . MET A 1 97 ? 9.599 2.017 -14.696 1.00 88.94 97 MET A O 1
ATOM 737 N N . ASN A 1 98 ? 10.498 0.786 -13.050 1.00 87.94 98 ASN A N 1
ATOM 738 C CA . ASN A 1 98 ? 11.739 0.522 -13.779 1.00 87.94 98 ASN A CA 1
ATOM 739 C C . ASN A 1 98 ? 11.482 -0.267 -15.073 1.00 87.94 98 ASN A C 1
ATOM 741 O O . ASN A 1 98 ? 12.016 0.108 -16.117 1.00 87.94 98 ASN A O 1
ATOM 745 N N . ASP A 1 99 ? 10.635 -1.301 -15.028 1.00 89.31 99 ASP A N 1
ATOM 746 C CA . ASP A 1 99 ? 10.255 -2.082 -16.213 1.00 89.31 99 ASP A CA 1
ATOM 747 C C . ASP A 1 99 ? 9.550 -1.205 -17.258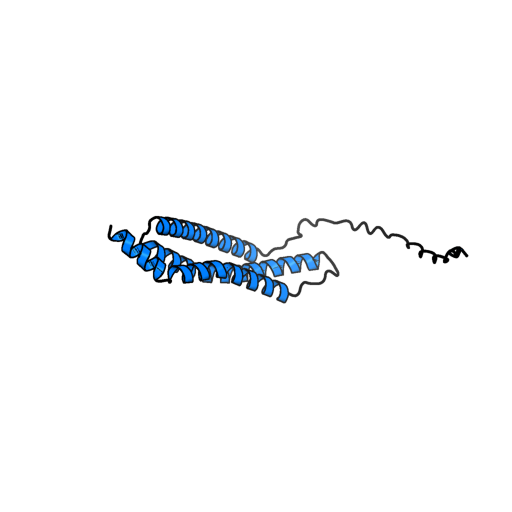 1.00 89.31 99 ASP A C 1
ATOM 749 O O . ASP A 1 99 ? 9.870 -1.256 -18.446 1.00 89.31 99 ASP A O 1
ATOM 753 N N . LEU A 1 100 ? 8.621 -0.357 -16.809 1.00 87.38 100 LEU A N 1
ATOM 754 C CA . LEU A 1 100 ? 7.865 0.549 -17.672 1.00 87.38 100 LEU A CA 1
ATOM 755 C C . LEU A 1 100 ? 8.764 1.609 -18.324 1.00 87.38 100 LEU A C 1
ATOM 757 O O . LEU A 1 100 ? 8.650 1.871 -19.521 1.00 87.38 100 LEU A O 1
ATOM 761 N N . PHE A 1 101 ? 9.687 2.210 -17.571 1.00 85.06 101 PHE A N 1
ATOM 762 C CA . PHE A 1 101 ? 10.627 3.181 -18.136 1.00 85.06 101 PHE A CA 1
ATOM 763 C C . PHE A 1 101 ? 11.642 2.524 -19.070 1.00 85.06 101 PHE A C 1
ATOM 765 O O . PHE A 1 101 ? 11.987 3.111 -20.095 1.00 85.06 101 PHE A O 1
ATOM 772 N N . SER A 1 102 ? 12.085 1.304 -18.760 1.00 85.12 102 SER A N 1
ATOM 773 C CA . SER A 1 102 ? 12.955 0.530 -19.645 1.00 85.12 102 SER A CA 1
ATOM 774 C C . SER A 1 102 ? 12.262 0.218 -20.975 1.00 85.12 102 SER A C 1
ATOM 776 O O . SER A 1 102 ? 12.868 0.408 -22.032 1.00 85.12 102 SER A O 1
ATOM 778 N N . SER A 1 103 ? 10.981 -0.171 -20.950 1.00 84.38 103 SER A N 1
ATOM 779 C CA . SER A 1 103 ? 10.228 -0.443 -22.178 1.00 84.38 103 SER A CA 1
ATOM 780 C C . SER A 1 103 ? 9.976 0.824 -23.001 1.00 84.38 103 SER A C 1
ATOM 782 O O . SER A 1 103 ? 10.145 0.794 -24.218 1.00 84.38 103 SER A O 1
ATOM 784 N N . MET A 1 104 ? 9.672 1.958 -22.358 1.00 82.31 104 MET A N 1
ATOM 785 C CA . MET A 1 104 ? 9.513 3.246 -23.050 1.00 82.31 104 MET A CA 1
ATOM 786 C C . MET A 1 104 ? 10.817 3.756 -23.676 1.00 82.31 104 MET A C 1
ATOM 788 O O . MET A 1 104 ? 10.801 4.277 -24.793 1.00 82.31 104 MET A O 1
ATOM 792 N N . ALA A 1 105 ? 11.949 3.604 -22.984 1.00 82.69 105 ALA A N 1
ATOM 793 C CA . ALA A 1 105 ? 13.252 4.015 -23.504 1.00 82.69 105 ALA A CA 1
ATOM 794 C C . ALA A 1 105 ? 13.646 3.216 -24.758 1.00 82.69 105 ALA A C 1
ATOM 796 O O . ALA A 1 105 ? 14.261 3.766 -25.669 1.00 82.69 105 ALA A O 1
ATOM 797 N N . ALA A 1 106 ? 13.250 1.941 -24.834 1.00 81.81 106 ALA A N 1
ATOM 798 C CA . ALA A 1 106 ? 13.486 1.102 -26.005 1.00 81.81 106 ALA A CA 1
ATOM 799 C C . ALA A 1 106 ? 12.650 1.525 -27.227 1.00 81.81 106 ALA A C 1
ATOM 801 O O . ALA A 1 106 ? 13.091 1.336 -28.359 1.00 81.81 106 ALA A O 1
ATOM 802 N N . THR A 1 107 ? 11.457 2.094 -27.024 1.00 80.12 107 THR A N 1
ATOM 803 C CA . THR A 1 107 ? 10.556 2.469 -28.127 1.00 80.12 107 THR A CA 1
ATOM 804 C C . THR A 1 107 ? 10.700 3.907 -28.606 1.00 80.12 107 THR A C 1
ATOM 806 O O . THR A 1 107 ? 10.309 4.202 -29.733 1.00 80.12 107 THR A O 1
ATOM 809 N N . THR A 1 108 ? 11.259 4.800 -27.786 1.00 79.19 108 THR A N 1
ATOM 810 C CA . THR A 1 108 ? 11.346 6.233 -28.100 1.00 79.19 108 THR A CA 1
ATOM 811 C C . THR A 1 108 ? 12.790 6.730 -27.985 1.00 79.19 108 THR A C 1
ATOM 813 O O . THR A 1 108 ? 13.195 7.220 -26.923 1.00 79.19 108 THR A O 1
ATOM 816 N N . PRO A 1 109 ? 13.585 6.641 -29.070 1.00 73.25 109 PRO A N 1
ATOM 817 C CA . PRO A 1 109 ? 14.944 7.169 -29.097 1.00 73.25 109 PRO A CA 1
ATOM 818 C C . PRO A 1 109 ? 14.950 8.668 -28.768 1.00 73.25 109 PRO A C 1
ATOM 820 O O . PRO A 1 109 ? 14.244 9.450 -29.400 1.00 73.25 109 PRO A O 1
ATOM 823 N N . GLY A 1 110 ? 15.734 9.074 -27.767 1.00 76.69 110 GLY A N 1
ATOM 824 C CA . GLY A 1 110 ? 15.843 10.476 -27.341 1.00 76.69 110 GLY A CA 1
ATOM 825 C C . GLY A 1 110 ? 14.821 10.927 -26.292 1.00 76.69 110 GLY A C 1
ATOM 826 O O . GLY A 1 110 ? 14.875 12.081 -25.869 1.00 76.69 110 GLY A O 1
ATOM 827 N N . SER A 1 111 ? 13.928 10.046 -25.822 1.00 74.19 111 SER A N 1
ATOM 828 C CA . SER A 1 111 ? 13.107 10.355 -24.648 1.00 74.19 111 SER A CA 1
ATOM 829 C C . SER A 1 111 ? 14.021 10.555 -23.433 1.00 74.19 111 SER A C 1
ATOM 831 O O . SER A 1 111 ? 14.833 9.668 -23.149 1.00 74.19 111 SER A O 1
ATOM 833 N N . PRO A 1 112 ? 13.904 11.670 -22.686 1.00 69.25 112 PRO A N 1
ATOM 834 C CA . PRO A 1 112 ? 14.646 11.831 -21.446 1.00 69.25 112 PRO A CA 1
ATOM 835 C C . PRO A 1 112 ? 14.250 10.691 -20.509 1.00 69.25 112 PRO A C 1
ATOM 837 O O . PRO A 1 112 ? 13.085 10.561 -20.126 1.00 69.25 112 PRO A O 1
ATOM 840 N N . ALA A 1 113 ? 15.213 9.830 -20.181 1.00 69.00 113 ALA A N 1
ATOM 841 C CA . ALA A 1 113 ? 15.011 8.809 -19.171 1.00 69.00 113 ALA A CA 1
ATOM 842 C C . ALA A 1 113 ? 14.703 9.537 -17.861 1.00 69.00 113 ALA A C 1
ATOM 844 O O . ALA A 1 113 ? 15.546 10.272 -17.342 1.00 69.00 113 ALA A O 1
ATOM 845 N N . LEU A 1 114 ? 13.479 9.380 -17.357 1.00 71.81 114 LEU A N 1
ATOM 846 C CA . LEU A 1 114 ? 13.123 9.874 -16.036 1.00 71.81 114 LEU A CA 1
ATOM 847 C C . LEU A 1 114 ? 14.101 9.241 -15.036 1.00 71.81 114 LEU A C 1
ATOM 849 O O . LEU A 1 114 ? 14.185 8.011 -14.975 1.00 71.81 114 LEU A O 1
ATOM 853 N N . PRO A 1 115 ? 14.870 10.044 -14.279 1.00 74.25 115 PRO A N 1
ATOM 854 C CA . PRO A 1 115 ? 15.794 9.511 -13.295 1.00 74.25 115 PRO A CA 1
ATOM 855 C C . PRO A 1 115 ? 15.055 8.567 -12.347 1.00 74.25 115 PRO A C 1
ATOM 857 O O . PRO A 1 115 ? 14.012 8.934 -11.799 1.00 74.25 115 PRO A O 1
ATOM 860 N N . GLY A 1 116 ? 15.603 7.373 -12.099 1.00 75.31 116 GLY A N 1
ATOM 861 C CA . GLY A 1 116 ? 15.011 6.410 -11.158 1.00 75.31 116 GLY A CA 1
ATOM 862 C C . GLY A 1 116 ? 14.779 6.999 -9.756 1.00 75.31 116 GLY A C 1
ATOM 863 O O . GLY A 1 116 ? 13.883 6.566 -9.031 1.00 75.31 116 GLY A O 1
ATOM 864 N N . SER A 1 117 ? 15.513 8.061 -9.403 1.00 78.50 117 SER A N 1
ATOM 865 C CA . SER A 1 117 ? 15.302 8.856 -8.192 1.00 78.50 117 SER A CA 1
ATOM 866 C C . SER A 1 117 ? 13.924 9.523 -8.130 1.00 78.50 117 SER A C 1
ATOM 868 O O . SER A 1 117 ? 13.322 9.536 -7.061 1.00 78.50 117 SER A O 1
ATOM 870 N N . ILE A 1 118 ? 13.371 10.013 -9.245 1.00 82.88 118 ILE A N 1
ATOM 871 C CA . ILE A 1 118 ? 12.028 10.621 -9.277 1.00 82.88 118 ILE A CA 1
ATOM 872 C C . ILE A 1 118 ? 10.960 9.561 -9.001 1.00 82.88 118 ILE A C 1
ATOM 874 O O . ILE A 1 118 ? 10.042 9.798 -8.212 1.00 82.88 118 ILE A O 1
ATOM 878 N N . SER A 1 119 ? 11.111 8.364 -9.577 1.00 79.81 119 SER A N 1
ATOM 879 C CA . SER A 1 119 ? 10.209 7.245 -9.291 1.00 79.81 119 SER A CA 1
ATOM 880 C C . SER A 1 119 ? 10.245 6.867 -7.811 1.00 79.81 119 SER A C 1
ATOM 882 O O . SER A 1 119 ? 9.188 6.678 -7.209 1.00 79.81 119 SER A O 1
ATOM 884 N N . LEU A 1 120 ? 11.435 6.791 -7.210 1.00 81.44 120 LEU A N 1
ATOM 885 C CA . LEU A 1 120 ? 11.581 6.467 -5.793 1.00 81.44 120 LEU A CA 1
ATOM 886 C C . LEU A 1 120 ? 10.946 7.541 -4.900 1.00 81.44 120 LEU A C 1
ATOM 888 O O . LEU A 1 120 ? 10.204 7.208 -3.980 1.00 81.44 120 LEU A O 1
ATOM 892 N N . ILE A 1 121 ? 11.173 8.822 -5.205 1.00 87.44 121 ILE A N 1
ATOM 893 C CA . ILE A 1 121 ? 10.565 9.946 -4.483 1.00 87.44 121 ILE A CA 1
ATOM 894 C C . ILE A 1 121 ? 9.039 9.844 -4.542 1.00 87.44 121 ILE A C 1
ATOM 896 O O . ILE A 1 121 ? 8.386 9.898 -3.501 1.00 87.44 121 ILE A O 1
ATOM 900 N N . SER A 1 122 ? 8.460 9.623 -5.726 1.00 85.81 122 SER A N 1
ATOM 901 C CA . SER A 1 122 ? 7.005 9.485 -5.870 1.00 85.81 122 SER A CA 1
ATOM 902 C C . SER A 1 122 ? 6.438 8.319 -5.049 1.00 85.81 122 SER A C 1
ATOM 904 O O . SER A 1 122 ? 5.405 8.471 -4.395 1.00 85.81 122 SER A O 1
ATOM 906 N N . ALA A 1 123 ? 7.150 7.186 -5.004 1.00 83.88 123 ALA A N 1
ATOM 907 C CA . ALA A 1 123 ? 6.759 6.020 -4.221 1.00 83.88 123 ALA A CA 1
ATOM 908 C C . ALA A 1 123 ? 6.833 6.296 -2.711 1.00 83.88 123 ALA A C 1
ATOM 910 O O . ALA A 1 123 ? 5.925 5.912 -1.976 1.00 83.88 123 ALA A O 1
ATOM 911 N N . ILE A 1 124 ? 7.865 7.011 -2.249 1.00 87.38 124 ILE A N 1
ATOM 912 C CA . ILE A 1 124 ? 8.008 7.418 -0.845 1.00 87.38 124 ILE A CA 1
ATOM 913 C C . ILE A 1 124 ? 6.885 8.377 -0.447 1.00 87.38 124 ILE A C 1
ATOM 915 O O . ILE A 1 124 ? 6.243 8.158 0.577 1.00 87.38 124 ILE A O 1
ATOM 919 N N . PHE A 1 125 ? 6.601 9.408 -1.248 1.00 90.50 125 PHE A N 1
ATOM 920 C CA . PHE A 1 125 ? 5.497 10.328 -0.962 1.00 90.50 125 PHE A CA 1
ATOM 921 C C . PHE A 1 125 ? 4.159 9.588 -0.926 1.00 90.50 125 PHE A C 1
ATOM 923 O O . PHE A 1 125 ? 3.403 9.749 0.031 1.00 90.50 125 PHE A O 1
ATOM 930 N N . GLY A 1 126 ? 3.896 8.717 -1.904 1.00 87.38 126 GLY A N 1
ATOM 931 C CA . GLY A 1 126 ? 2.711 7.859 -1.905 1.00 87.38 126 GLY A CA 1
ATOM 932 C C . GLY A 1 126 ? 2.608 7.003 -0.640 1.00 87.38 126 GLY A C 1
ATOM 933 O O . GLY A 1 126 ? 1.552 6.960 -0.008 1.00 87.38 126 GLY A O 1
ATOM 934 N N . ALA A 1 127 ? 3.715 6.395 -0.208 1.00 85.44 127 ALA A N 1
ATOM 935 C CA . ALA A 1 127 ? 3.770 5.611 1.020 1.00 85.44 127 ALA A CA 1
ATOM 936 C C . ALA A 1 127 ? 3.482 6.466 2.264 1.00 85.44 127 ALA A C 1
ATOM 938 O O . ALA A 1 127 ? 2.649 6.077 3.083 1.00 85.44 127 ALA A O 1
ATOM 939 N N . VAL A 1 128 ? 4.097 7.646 2.384 1.00 89.31 128 VAL A N 1
ATOM 940 C CA . VAL A 1 128 ? 3.880 8.583 3.500 1.00 89.31 128 VAL A CA 1
ATOM 941 C C . VAL A 1 128 ? 2.420 9.029 3.568 1.00 89.31 128 VAL A C 1
ATOM 943 O O . VAL A 1 128 ? 1.818 8.979 4.640 1.00 89.31 128 VAL A O 1
ATOM 946 N N . PHE A 1 129 ? 1.810 9.394 2.438 1.00 89.12 129 PHE A N 1
ATOM 947 C CA . PHE A 1 129 ? 0.390 9.751 2.398 1.00 89.12 129 PHE A CA 1
ATOM 948 C C . PHE A 1 129 ? -0.514 8.559 2.732 1.00 89.12 129 PHE A C 1
ATOM 950 O O . PHE A 1 129 ? -1.492 8.721 3.461 1.00 89.12 129 PHE A O 1
ATOM 957 N N . SER A 1 130 ? -0.164 7.349 2.286 1.00 83.62 130 SER A N 1
ATOM 958 C CA . SER A 1 130 ? -0.904 6.135 2.650 1.00 83.62 130 SER A CA 1
ATOM 959 C C . SER A 1 130 ? -0.806 5.804 4.146 1.00 83.62 130 SER A C 1
ATOM 961 O O . SER A 1 130 ? -1.747 5.246 4.708 1.00 83.62 130 SER A O 1
ATOM 963 N N . LEU A 1 131 ? 0.303 6.182 4.800 1.00 84.31 131 LEU A N 1
ATOM 964 C CA . LEU A 1 131 ? 0.554 6.019 6.238 1.00 84.31 131 LEU A CA 1
ATOM 965 C C . LEU A 1 131 ? -0.106 7.103 7.084 1.00 84.31 131 LEU A C 1
ATOM 967 O O . LEU A 1 131 ? -0.450 6.843 8.239 1.00 84.31 131 LEU A O 1
ATOM 971 N N . ALA A 1 132 ? -0.317 8.294 6.522 1.00 88.56 132 ALA A N 1
ATOM 972 C CA . ALA A 1 132 ? -0.924 9.410 7.233 1.00 88.56 132 ALA A CA 1
ATOM 973 C C . ALA A 1 132 ? -2.289 9.027 7.827 1.00 88.56 132 ALA A C 1
ATOM 975 O O . ALA A 1 132 ? -2.556 9.328 8.991 1.00 88.56 132 ALA A O 1
ATOM 976 N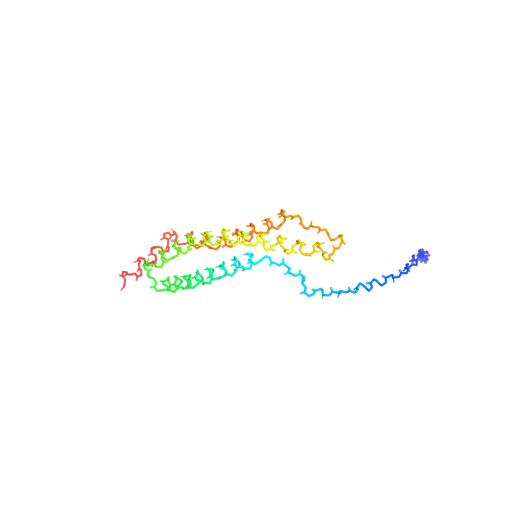 N . TYR A 1 133 ? -3.121 8.297 7.075 1.00 82.38 133 TYR A N 1
ATOM 977 C CA . TYR A 1 133 ? -4.430 7.842 7.551 1.00 82.38 133 TYR A CA 1
ATOM 978 C C . TYR A 1 133 ? -4.339 6.840 8.726 1.00 82.38 133 TYR A C 1
ATOM 980 O O . TYR A 1 133 ? -4.904 7.135 9.780 1.00 82.38 133 TYR A O 1
ATOM 988 N N . PRO A 1 134 ? -3.605 5.709 8.634 1.00 78.00 134 PRO A N 1
ATOM 989 C CA . PRO A 1 134 ? -3.382 4.808 9.765 1.00 78.00 134 PRO A CA 1
ATOM 990 C C . PRO A 1 134 ? -2.825 5.495 11.010 1.00 78.00 134 PRO A C 1
ATOM 992 O O . PRO A 1 134 ? -3.291 5.225 12.115 1.00 78.00 134 PRO A O 1
ATOM 995 N N . VAL A 1 135 ? -1.845 6.388 10.844 1.00 82.81 135 VAL A N 1
ATOM 996 C CA . VAL A 1 135 ? -1.221 7.113 11.958 1.00 82.81 135 VAL A CA 1
ATOM 997 C C . VAL A 1 135 ? -2.229 8.051 12.616 1.00 82.81 135 VAL A C 1
ATOM 999 O O . VAL A 1 135 ? -2.346 8.071 13.841 1.00 82.81 135 VAL A O 1
ATOM 1002 N N . PHE A 1 136 ? -3.012 8.779 11.821 1.00 85.81 136 PHE A N 1
ATOM 1003 C CA . PHE A 1 136 ? -4.081 9.634 12.327 1.00 85.81 136 PHE A CA 1
ATOM 1004 C C . PHE A 1 136 ? -5.142 8.832 13.094 1.00 85.81 136 PHE A C 1
ATOM 1006 O O . PHE A 1 136 ? -5.575 9.233 14.179 1.00 85.81 136 PHE A O 1
ATOM 1013 N N . LEU A 1 137 ? -5.523 7.665 12.574 1.00 78.31 137 LEU A N 1
ATOM 1014 C CA . LEU A 1 137 ? -6.460 6.751 13.223 1.00 78.31 137 LEU A CA 1
ATOM 1015 C C . LEU A 1 137 ? -5.884 6.232 14.555 1.00 78.31 137 LEU A C 1
ATOM 1017 O O . LEU A 1 137 ? -6.564 6.230 15.581 1.00 78.31 137 LEU A O 1
ATOM 1021 N N . LEU A 1 138 ? -4.594 5.887 14.580 1.00 78.06 138 LEU A N 1
ATOM 1022 C CA . LEU A 1 138 ? -3.909 5.466 15.798 1.00 78.06 138 LEU A CA 1
ATOM 1023 C C . LEU A 1 138 ? -3.943 6.575 16.861 1.00 78.06 138 LEU A C 1
ATOM 1025 O O . LEU A 1 138 ? -4.375 6.312 17.978 1.00 78.06 138 LEU A O 1
ATOM 1029 N N . ILE A 1 139 ? -3.570 7.810 16.495 1.00 83.50 139 ILE A N 1
ATOM 1030 C CA . ILE A 1 139 ? -3.545 8.983 17.389 1.00 83.50 139 ILE A CA 1
ATOM 1031 C C . ILE A 1 139 ? -4.941 9.313 17.928 1.00 83.50 139 ILE A C 1
ATOM 1033 O O . ILE A 1 139 ? -5.100 9.610 19.114 1.00 83.50 139 ILE A O 1
ATOM 1037 N N . THR A 1 140 ? -5.961 9.290 17.069 1.00 80.88 140 THR A N 1
ATOM 1038 C CA . THR A 1 140 ? -7.338 9.606 17.478 1.00 80.88 140 THR A CA 1
ATOM 1039 C C . THR A 1 140 ? -7.890 8.571 18.455 1.00 80.88 140 THR A C 1
ATOM 1041 O O . THR A 1 140 ? -8.550 8.951 19.423 1.00 80.88 140 THR A O 1
ATOM 1044 N N . LEU A 1 141 ? -7.550 7.290 18.286 1.00 69.75 141 LEU A N 1
ATOM 1045 C CA . LEU A 1 141 ? -7.949 6.222 19.205 1.00 69.75 141 LEU A CA 1
ATOM 1046 C C . LEU A 1 141 ? -7.187 6.210 20.538 1.00 69.75 141 LEU A C 1
ATOM 1048 O O . LEU A 1 141 ? -7.695 5.651 21.513 1.00 69.75 141 LEU A O 1
ATOM 1052 N N . THR A 1 142 ? -5.992 6.802 20.630 1.00 75.75 142 THR A N 1
ATOM 1053 C CA . THR A 1 142 ? -5.266 6.918 21.910 1.00 75.75 142 THR A CA 1
ATOM 1054 C C . THR A 1 142 ? -5.778 8.047 22.799 1.00 75.75 142 THR A C 1
ATOM 1056 O O . THR A 1 142 ? -5.397 8.103 23.970 1.00 75.75 142 THR A O 1
ATOM 1059 N N . ARG A 1 143 ? -6.638 8.944 22.296 1.00 82.06 143 ARG A N 1
ATOM 1060 C CA . ARG A 1 143 ? -7.114 10.085 23.084 1.00 82.06 143 ARG A CA 1
ATOM 1061 C C . ARG A 1 143 ? -8.056 9.643 24.218 1.00 82.06 143 ARG A C 1
ATOM 1063 O O . ARG A 1 143 ? -9.060 8.973 23.968 1.00 82.06 143 ARG A O 1
ATOM 1070 N N . PRO A 1 144 ? -7.804 10.079 25.467 1.00 71.38 144 PRO A N 1
ATOM 1071 C CA . PRO A 1 144 ? -8.608 9.688 26.625 1.00 71.38 144 PRO A CA 1
ATOM 1072 C C . PRO A 1 144 ? -10.047 10.228 26.589 1.00 71.38 144 PRO A C 1
ATOM 1074 O O . PRO A 1 144 ? -10.922 9.630 27.206 1.00 71.38 144 PRO A O 1
ATOM 1077 N N . SER A 1 145 ? -10.336 11.293 25.829 1.00 71.50 145 SER A N 1
ATOM 1078 C CA . SER A 1 145 ? -11.708 11.812 25.676 1.00 71.50 145 SER A CA 1
ATOM 1079 C C . SER A 1 145 ? -12.652 10.808 25.002 1.00 71.50 145 SER A C 1
ATOM 1081 O O . SER A 1 145 ? -13.818 10.679 25.383 1.00 71.50 145 SER A O 1
ATOM 1083 N N . VAL A 1 146 ? -12.134 10.038 24.040 1.00 66.81 146 VAL A N 1
ATOM 1084 C CA . VAL A 1 146 ? -12.869 8.950 23.383 1.00 66.81 146 VAL A CA 1
ATOM 1085 C C . VAL A 1 146 ? -13.048 7.787 24.356 1.00 66.81 146 VAL A C 1
ATOM 1087 O O . VAL A 1 146 ? -14.122 7.194 24.429 1.00 66.81 146 VAL A O 1
ATOM 1090 N N . ARG A 1 147 ? -12.023 7.507 25.169 1.00 66.62 147 ARG A N 1
ATOM 1091 C CA . ARG A 1 147 ? -12.063 6.460 26.193 1.00 66.62 147 ARG A CA 1
ATOM 1092 C C . ARG A 1 147 ? -13.144 6.722 27.246 1.00 66.62 147 ARG A C 1
ATOM 1094 O O . ARG A 1 147 ? -13.952 5.834 27.497 1.00 66.62 147 ARG A O 1
ATOM 1101 N N . ALA A 1 148 ? -13.211 7.941 27.780 1.00 74.19 148 ALA A N 1
ATOM 1102 C CA . ALA A 1 148 ? -14.228 8.335 28.755 1.00 74.19 148 ALA A CA 1
ATOM 1103 C C . ALA A 1 148 ? -15.655 8.243 28.179 1.00 74.19 148 ALA A C 1
ATOM 1105 O O . ALA A 1 148 ? -16.574 7.798 28.864 1.00 74.19 148 ALA A O 1
ATOM 1106 N N . SER A 1 149 ? -15.835 8.583 26.896 1.00 69.94 149 SER A N 1
ATOM 1107 C CA . SER A 1 149 ? -17.135 8.477 26.212 1.00 69.94 149 SER A CA 1
ATOM 1108 C C . SER A 1 149 ? -17.589 7.027 25.999 1.00 69.94 149 SER A C 1
ATOM 1110 O O . SER A 1 149 ? -18.786 6.747 26.021 1.00 69.94 149 SER A O 1
ATOM 1112 N N . ILE A 1 150 ? -16.653 6.094 25.797 1.00 65.19 150 ILE A N 1
ATOM 1113 C CA . ILE A 1 150 ? -16.963 4.663 25.660 1.00 65.19 150 ILE A CA 1
ATOM 1114 C C . ILE A 1 150 ? -17.246 4.041 27.032 1.00 65.19 150 ILE A C 1
ATOM 1116 O O . ILE A 1 150 ? -18.213 3.297 27.173 1.00 65.19 150 ILE A O 1
ATOM 1120 N N . GLU A 1 151 ? -16.441 4.355 28.050 1.00 72.25 151 GLU A N 1
ATOM 1121 C CA . GLU A 1 151 ? -16.625 3.829 29.409 1.00 72.25 151 GLU A CA 1
ATOM 1122 C C . GLU A 1 151 ? -17.946 4.322 30.031 1.00 72.25 151 GLU A C 1
ATOM 1124 O O . GLU A 1 151 ? -18.688 3.512 30.584 1.00 72.25 151 GLU A O 1
ATOM 1129 N N . GLY A 1 152 ? -18.314 5.595 29.836 1.00 73.69 152 GLY A N 1
ATOM 1130 C CA . GLY A 1 152 ? -19.594 6.144 30.308 1.00 73.69 152 GLY A CA 1
ATOM 1131 C C . GLY A 1 152 ? -20.838 5.656 29.549 1.00 73.69 152 GLY A C 1
ATOM 1132 O O . GLY A 1 152 ? -21.955 5.809 30.037 1.00 73.69 152 GLY A O 1
ATOM 1133 N N . ALA A 1 153 ? -20.672 5.068 28.360 1.00 70.19 153 ALA A N 1
ATOM 1134 C CA . ALA A 1 153 ? -21.769 4.488 27.587 1.00 70.19 153 ALA A CA 1
ATOM 1135 C C . ALA A 1 153 ? -22.096 3.037 27.963 1.00 70.19 153 ALA A C 1
ATOM 1137 O O . ALA A 1 153 ? -23.189 2.579 27.662 1.00 70.19 153 ALA A O 1
ATOM 1138 N N . ILE A 1 154 ? -21.144 2.313 28.557 1.00 68.75 154 ILE A N 1
ATOM 1139 C CA . ILE A 1 154 ? -21.311 0.908 28.961 1.00 68.75 154 ILE A CA 1
ATOM 1140 C C . ILE A 1 154 ? -21.936 0.809 30.363 1.00 68.75 154 ILE A C 1
ATOM 1142 O O . ILE A 1 154 ? -22.481 -0.227 30.724 1.00 68.75 154 ILE A O 1
ATOM 1146 N N . SER A 1 155 ? -21.857 1.875 31.162 1.00 73.62 155 SER A N 1
ATOM 1147 C CA . SER A 1 155 ? -22.409 1.926 32.519 1.00 73.62 155 SER A CA 1
ATOM 1148 C C . SER A 1 155 ? -23.894 2.313 32.588 1.00 73.62 155 SER A C 1
ATOM 1150 O O . SER A 1 155 ? -24.398 2.513 33.690 1.00 73.62 155 SER A O 1
ATOM 1152 N N . ARG A 1 156 ? -24.567 2.501 31.447 1.00 60.84 156 ARG A N 1
ATOM 1153 C CA . ARG A 1 156 ? -26.015 2.738 31.349 1.00 60.84 156 ARG A CA 1
ATOM 1154 C C . ARG A 1 156 ? -26.664 1.535 30.689 1.00 60.84 156 ARG A C 1
ATOM 1156 O O . ARG A 1 156 ? -27.783 1.197 31.118 1.00 60.84 156 ARG A O 1
#

Foldseek 3Di:
DDDDDDDDDDDDDPPDPPPPPPPPPPPPDVPLQPQDPVLVVLVVVLVVLVVVLVVLVVVLVVCVVVLHPCSLVSLVVSLVSVVVSLVSVLVSQLSRVVRNLVSVCVVDPPDPRDPSVVSNVVSVVVSVVVNVVSVVVNVVVPDCVVVVVSVVVVVD

pLDDT: mean 81.85, std 10.65, range [51.0, 97.75]

Radius of gyration: 29.13 Å; chains: 1; bounding box: 42×84×76 Å